Protein AF-A0A946EXK9-F1 (afdb_monomer)

Foldseek 3Di:
DLVVLLVVLQVQLLVVLQVVLQVVCVVVVHSPVSSVRSNVCSSVRSNVVSVVVVVVVVVD

Sequence (60 aa):
MKRQFIGVGVGIGTSIGITIGSVVGSIKGDVGFWILMGVAFGPSFGVIAAIIYGNLKNED

Structure (mmCIF, N/CA/C/O backbone):
data_AF-A0A946EXK9-F1
#
_entry.id   AF-A0A946EXK9-F1
#
loop_
_atom_site.group_PDB
_atom_site.id
_atom_site.type_symbol
_atom_site.label_atom_id
_atom_site.label_alt_id
_atom_site.label_comp_id
_atom_site.label_asym_id
_atom_site.label_entity_id
_atom_site.label_seq_id
_atom_site.pdbx_PDB_ins_code
_atom_site.Cartn_x
_atom_site.Cartn_y
_atom_site.Cartn_z
_atom_site.occupancy
_atom_site.B_iso_or_equiv
_atom_site.auth_seq_id
_atom_site.auth_comp_id
_atom_site.auth_asym_id
_atom_site.auth_atom_id
_atom_site.pdbx_PDB_model_num
ATOM 1 N N . MET A 1 1 ? -21.808 -0.638 13.966 1.00 53.53 1 MET A N 1
ATOM 2 C CA . MET A 1 1 ? -21.050 0.374 13.191 1.00 53.53 1 MET A CA 1
ATOM 3 C C . MET A 1 1 ? -19.611 -0.020 12.801 1.00 53.53 1 MET A C 1
ATOM 5 O O . MET A 1 1 ? -19.031 0.680 11.987 1.00 53.53 1 MET A O 1
ATOM 9 N N . LYS A 1 2 ? -19.010 -1.129 13.285 1.00 58.16 2 LYS A N 1
ATOM 10 C CA . LYS A 1 2 ? -17.584 -1.457 13.014 1.00 58.16 2 LYS A CA 1
ATOM 11 C C . LYS A 1 2 ? -17.237 -1.792 11.547 1.00 58.16 2 LYS A C 1
ATOM 13 O O . LYS A 1 2 ? -16.135 -1.503 11.106 1.00 58.16 2 LYS A O 1
ATOM 18 N N . ARG A 1 3 ? -18.169 -2.359 10.767 1.00 61.25 3 ARG A N 1
ATOM 19 C CA . ARG A 1 3 ? -17.909 -2.782 9.370 1.00 61.25 3 ARG A CA 1
ATOM 20 C C . ARG A 1 3 ? -17.771 -1.620 8.376 1.00 61.25 3 ARG A C 1
ATOM 22 O O . ARG A 1 3 ? -17.067 -1.760 7.384 1.00 61.25 3 ARG A O 1
ATOM 29 N N . GLN A 1 4 ? -18.418 -0.484 8.643 1.00 65.50 4 GLN A N 1
ATOM 30 C CA . GLN A 1 4 ? -18.436 0.662 7.722 1.00 65.50 4 GLN A CA 1
ATOM 31 C C . GLN A 1 4 ? -17.066 1.354 7.650 1.00 65.50 4 GLN A C 1
ATOM 33 O O . GLN A 1 4 ? -16.607 1.695 6.565 1.00 65.50 4 GLN A O 1
ATOM 38 N N . PHE A 1 5 ? -16.371 1.471 8.786 1.00 76.31 5 PHE A N 1
ATOM 39 C CA . PHE A 1 5 ? -15.034 2.072 8.853 1.00 76.31 5 PHE A CA 1
ATOM 40 C C . PHE A 1 5 ? -13.974 1.254 8.113 1.00 76.31 5 PHE A C 1
ATOM 42 O O . PHE A 1 5 ? -13.072 1.830 7.517 1.00 76.31 5 PHE A O 1
ATOM 49 N N . ILE A 1 6 ? -14.112 -0.075 8.086 1.00 85.56 6 ILE A N 1
ATOM 50 C CA . ILE A 1 6 ? -13.187 -0.953 7.357 1.00 85.56 6 ILE A CA 1
ATOM 51 C C . ILE A 1 6 ? -13.312 -0.718 5.848 1.00 85.56 6 ILE A C 1
ATOM 53 O O . ILE A 1 6 ? -12.299 -0.594 5.172 1.00 85.56 6 ILE A O 1
ATOM 57 N N . GLY A 1 7 ? -14.538 -0.594 5.323 1.00 88.94 7 GLY A N 1
ATOM 58 C CA . GLY A 1 7 ? -14.761 -0.304 3.902 1.00 88.94 7 GLY A CA 1
ATOM 59 C C . GLY A 1 7 ? -14.179 1.047 3.474 1.00 88.94 7 GLY A C 1
ATOM 60 O O . GLY A 1 7 ? -13.516 1.134 2.443 1.00 88.94 7 GLY A O 1
ATOM 61 N N . VAL A 1 8 ? -14.357 2.082 4.302 1.00 89.50 8 VAL A N 1
ATOM 62 C CA . VAL A 1 8 ? -13.738 3.401 4.081 1.00 89.50 8 VAL A CA 1
ATOM 63 C C . VAL A 1 8 ? -12.212 3.306 4.146 1.00 89.50 8 VAL A C 1
ATOM 65 O O . VAL A 1 8 ? -11.535 3.830 3.265 1.00 89.50 8 VAL A O 1
ATOM 68 N N . GLY A 1 9 ? -11.671 2.582 5.130 1.00 92.94 9 GLY A N 1
ATOM 69 C CA . GLY A 1 9 ? -10.238 2.322 5.255 1.00 92.94 9 GLY A CA 1
ATOM 70 C C . GLY A 1 9 ? -9.656 1.660 4.013 1.00 92.94 9 GLY A C 1
ATOM 71 O O . GLY A 1 9 ? -8.678 2.153 3.463 1.00 92.94 9 GLY A O 1
ATOM 72 N N . VAL A 1 10 ? -10.293 0.601 3.511 1.00 93.62 10 VAL A N 1
ATOM 73 C CA . VAL A 1 10 ? -9.888 -0.078 2.270 1.00 93.62 10 VAL A CA 1
ATOM 74 C C . VAL A 1 10 ? -9.911 0.882 1.082 1.00 93.62 10 VAL A C 1
ATOM 76 O O . VAL A 1 10 ? -8.934 0.938 0.337 1.00 93.62 10 VAL A O 1
ATOM 79 N N . GLY A 1 11 ? -10.985 1.658 0.909 1.00 94.50 11 GLY A N 1
ATOM 80 C CA . GLY A 1 11 ? -11.106 2.607 -0.201 1.00 94.50 11 GLY A CA 1
ATOM 81 C C . GLY A 1 11 ? -10.011 3.677 -0.187 1.00 94.50 11 GLY A C 1
ATOM 82 O O . GLY A 1 11 ? -9.352 3.895 -1.202 1.00 94.50 11 GLY A O 1
ATOM 83 N N . ILE A 1 12 ? -9.767 4.287 0.977 1.00 93.94 12 ILE A N 1
ATOM 84 C CA . ILE A 1 12 ? -8.710 5.293 1.171 1.00 93.94 12 ILE A CA 1
ATOM 85 C C . ILE A 1 12 ? -7.321 4.670 0.987 1.00 93.94 12 ILE A C 1
ATOM 87 O O . ILE A 1 12 ? -6.477 5.223 0.288 1.00 93.94 12 ILE A O 1
ATOM 91 N N . GLY A 1 13 ? -7.074 3.502 1.579 1.00 95.50 13 GLY A N 1
ATOM 92 C CA . GLY A 1 13 ? -5.795 2.810 1.444 1.00 95.50 13 GLY A CA 1
ATOM 93 C C . GLY A 1 13 ? -5.482 2.456 -0.009 1.00 95.50 13 GLY A C 1
ATOM 94 O O . GLY A 1 13 ? -4.360 2.650 -0.470 1.00 95.50 13 GLY A O 1
ATOM 95 N N . THR A 1 14 ? -6.489 2.004 -0.760 1.00 96.00 14 THR A N 1
ATOM 96 C CA . THR A 1 14 ? -6.356 1.675 -2.186 1.00 96.00 14 THR A CA 1
ATOM 97 C C . THR A 1 14 ? -6.053 2.914 -3.024 1.00 96.00 14 THR A C 1
ATOM 99 O O . THR A 1 14 ? -5.140 2.879 -3.846 1.00 96.00 14 THR A O 1
ATOM 102 N N . SER A 1 15 ? -6.772 4.023 -2.820 1.00 96.00 15 SER A N 1
ATOM 103 C CA . SER A 1 15 ? -6.552 5.248 -3.602 1.00 96.00 15 SER A CA 1
ATOM 104 C C . SER A 1 15 ? -5.173 5.861 -3.341 1.00 96.00 15 SER A C 1
ATOM 106 O O . SER A 1 15 ? -4.483 6.248 -4.289 1.00 96.00 15 SER A O 1
ATOM 108 N N . ILE A 1 16 ? -4.726 5.876 -2.081 1.00 96.00 16 ILE A N 1
ATOM 109 C CA . ILE A 1 16 ? -3.374 6.311 -1.705 1.00 96.00 16 ILE A CA 1
ATOM 110 C C . ILE A 1 16 ? -2.328 5.378 -2.321 1.00 96.00 16 ILE A C 1
ATOM 112 O O . ILE A 1 16 ? -1.379 5.853 -2.942 1.00 96.00 16 ILE A O 1
ATOM 116 N N . GLY A 1 17 ? -2.520 4.061 -2.206 1.00 96.06 17 GLY A N 1
ATOM 117 C CA . GLY A 1 17 ? -1.625 3.060 -2.781 1.00 96.06 17 GLY A CA 1
ATOM 118 C C . GLY A 1 17 ? -1.445 3.236 -4.289 1.00 96.06 17 GLY A C 1
ATOM 119 O O . GLY A 1 17 ? -0.312 3.296 -4.761 1.00 96.06 17 GLY A O 1
ATOM 120 N N . ILE A 1 18 ? -2.540 3.396 -5.040 1.00 96.62 18 ILE A N 1
ATOM 121 C CA . ILE A 1 18 ? -2.509 3.663 -6.490 1.00 96.62 18 ILE A CA 1
ATOM 122 C C . ILE A 1 18 ? -1.768 4.967 -6.795 1.00 96.62 18 ILE A C 1
ATOM 124 O O . ILE A 1 18 ? -0.961 5.004 -7.719 1.00 96.62 18 ILE A O 1
ATOM 128 N N . THR A 1 19 ? -2.020 6.027 -6.025 1.00 96.38 19 THR A N 1
ATOM 129 C CA . THR A 1 19 ? -1.389 7.340 -6.238 1.00 96.38 19 THR A CA 1
ATOM 130 C C . THR A 1 19 ? 0.120 7.282 -6.005 1.00 96.38 19 THR A C 1
ATOM 132 O O . THR A 1 19 ? 0.896 7.796 -6.804 1.00 96.38 19 THR A O 1
ATOM 135 N N . ILE A 1 20 ? 0.569 6.615 -4.941 1.00 95.56 20 ILE A 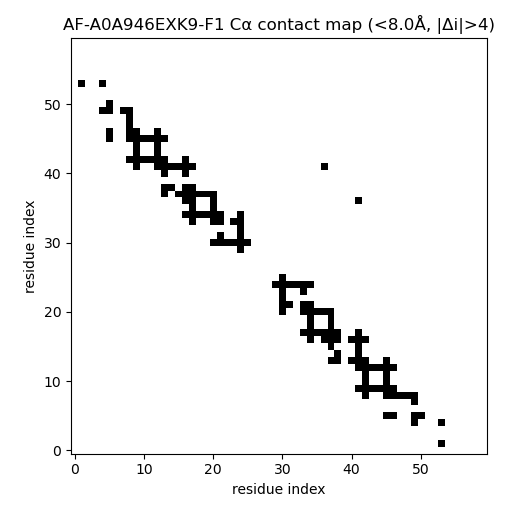N 1
ATOM 136 C CA . ILE A 1 20 ? 2.002 6.418 -4.690 1.00 95.56 20 ILE A CA 1
ATOM 137 C C . ILE A 1 20 ? 2.604 5.530 -5.782 1.00 95.56 20 ILE A C 1
ATOM 139 O O . ILE A 1 20 ? 3.664 5.844 -6.320 1.00 95.56 20 ILE A O 1
ATOM 143 N N . GLY A 1 21 ? 1.913 4.448 -6.142 1.00 95.75 21 GLY A N 1
ATOM 144 C CA . GLY A 1 21 ? 2.321 3.543 -7.209 1.00 95.75 21 GLY A CA 1
ATOM 145 C C . GLY A 1 21 ? 2.500 4.254 -8.550 1.00 95.75 21 GLY A C 1
ATOM 146 O O . GLY A 1 21 ? 3.500 4.039 -9.228 1.00 95.75 21 GLY A O 1
ATOM 147 N N . SER A 1 22 ? 1.592 5.159 -8.916 1.00 96.44 22 SER A N 1
ATOM 148 C CA . SER A 1 22 ? 1.691 5.910 -10.170 1.00 96.44 22 SER A CA 1
ATOM 149 C C . SER A 1 22 ? 2.869 6.886 -10.174 1.00 96.44 22 SER A C 1
ATOM 151 O O . SER A 1 22 ? 3.578 6.973 -11.176 1.00 96.44 22 SER A O 1
ATOM 153 N N . VAL A 1 23 ? 3.138 7.561 -9.051 1.00 96.94 23 VAL A N 1
ATOM 154 C CA . VAL A 1 23 ? 4.290 8.466 -8.900 1.00 96.94 23 VAL A CA 1
ATOM 155 C C . VAL A 1 23 ? 5.611 7.698 -8.926 1.00 96.94 23 VAL A C 1
ATOM 157 O O . VAL A 1 23 ? 6.541 8.079 -9.628 1.00 96.94 23 VAL A O 1
ATOM 160 N N . VAL A 1 24 ? 5.722 6.591 -8.190 1.00 94.88 24 VAL A N 1
ATOM 161 C CA . VAL A 1 24 ? 6.960 5.796 -8.182 1.00 94.88 24 VAL A CA 1
ATOM 162 C C . VAL A 1 24 ? 7.187 5.136 -9.542 1.00 94.88 24 VAL A C 1
ATOM 164 O O . VAL A 1 24 ? 8.312 5.108 -10.044 1.00 94.88 24 VAL A O 1
ATOM 167 N N . GLY A 1 25 ? 6.118 4.647 -10.163 1.00 96.38 25 GLY A N 1
ATOM 168 C CA . GLY A 1 25 ? 6.163 4.045 -11.483 1.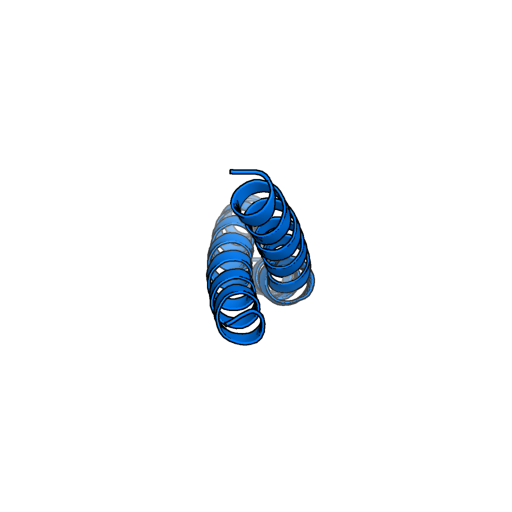00 96.38 25 GLY A CA 1
ATOM 169 C C . GLY A 1 25 ? 6.543 5.029 -12.588 1.00 96.38 25 GLY A C 1
ATOM 170 O O . GLY A 1 25 ? 7.279 4.642 -13.494 1.00 96.38 25 GLY A O 1
ATOM 171 N N . SER A 1 26 ? 6.131 6.300 -12.499 1.00 96.62 26 SER A N 1
ATOM 172 C CA . SER A 1 26 ? 6.517 7.325 -13.481 1.00 96.62 26 SER A CA 1
ATOM 173 C C . SER A 1 26 ? 8.007 7.665 -13.412 1.00 96.62 26 SER A C 1
ATOM 175 O O . SER A 1 26 ? 8.623 7.919 -14.443 1.00 96.62 26 SER A O 1
ATOM 177 N N . ILE A 1 27 ? 8.608 7.589 -12.220 1.00 97.06 27 ILE A N 1
ATOM 178 C CA . ILE A 1 27 ? 10.049 7.798 -12.013 1.00 97.06 27 ILE A CA 1
ATOM 179 C C . ILE A 1 27 ? 10.860 6.571 -12.460 1.00 97.06 27 ILE A C 1
ATOM 181 O O . ILE A 1 27 ? 11.951 6.714 -13.005 1.00 97.06 27 ILE A O 1
ATOM 185 N N . LYS A 1 28 ? 10.348 5.356 -12.223 1.00 93.50 28 LYS A N 1
ATOM 186 C CA . LYS A 1 28 ? 11.051 4.096 -12.534 1.00 93.50 28 LYS A CA 1
ATOM 187 C C . LYS A 1 28 ? 10.816 3.569 -13.952 1.00 93.50 28 LYS A C 1
ATOM 189 O O . LYS A 1 28 ? 11.510 2.641 -14.354 1.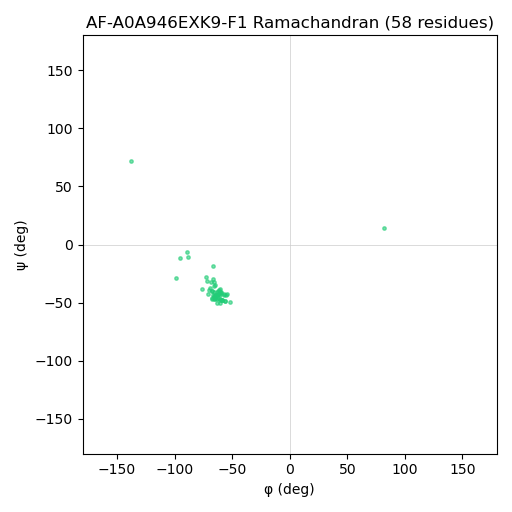00 93.50 28 LYS A O 1
ATOM 194 N N . GLY A 1 29 ? 9.864 4.136 -14.692 1.00 94.50 29 GLY A N 1
ATOM 195 C CA . GLY A 1 29 ? 9.527 3.713 -16.053 1.00 94.50 29 GLY A CA 1
ATOM 196 C C . GLY A 1 29 ? 8.595 2.498 -16.140 1.00 94.50 29 GLY A C 1
ATOM 197 O O . GLY A 1 29 ? 8.451 1.937 -17.220 1.00 94.50 29 GLY A O 1
ATOM 198 N N . ASP A 1 30 ? 7.944 2.103 -15.040 1.00 94.50 30 ASP A N 1
ATOM 199 C CA . ASP A 1 30 ? 6.989 0.983 -15.009 1.00 94.50 30 ASP A CA 1
ATOM 200 C C . ASP A 1 30 ? 5.747 1.325 -14.170 1.00 94.50 30 ASP A C 1
ATOM 202 O O . ASP A 1 30 ? 5.541 0.869 -13.045 1.00 94.50 30 ASP A O 1
ATOM 206 N N . VAL A 1 31 ? 4.906 2.199 -14.717 1.00 94.44 31 VAL A N 1
ATOM 207 C CA . VAL A 1 31 ? 3.684 2.671 -14.048 1.00 94.44 31 VAL A CA 1
ATOM 208 C C . VAL A 1 31 ? 2.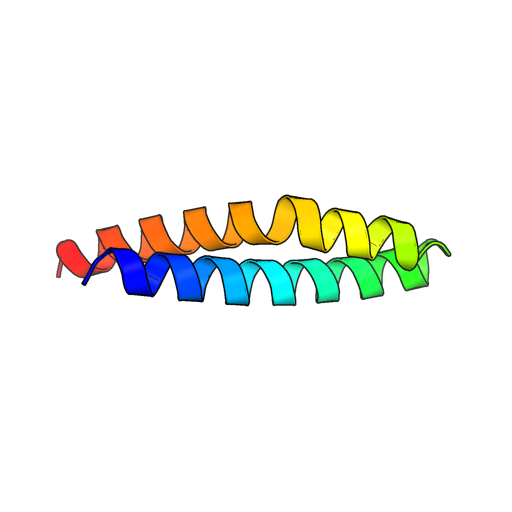720 1.521 -13.746 1.00 94.44 31 VAL A C 1
ATOM 210 O O . VAL A 1 31 ? 2.117 1.494 -12.674 1.00 94.44 31 VAL A O 1
ATOM 213 N N . GLY A 1 32 ? 2.602 0.552 -14.657 1.00 95.00 32 GLY A N 1
ATOM 214 C CA . GLY A 1 32 ? 1.684 -0.577 -14.511 1.00 95.00 32 GLY A CA 1
ATOM 215 C C . GLY A 1 32 ? 2.032 -1.452 -13.310 1.00 95.00 32 GLY A C 1
ATOM 216 O O . GLY A 1 32 ? 1.173 -1.701 -12.463 1.00 95.00 32 GLY A O 1
ATOM 217 N N . PHE A 1 33 ? 3.299 -1.858 -13.190 1.00 96.12 33 PHE A N 1
ATOM 218 C CA . PHE A 1 33 ? 3.759 -2.669 -12.065 1.00 96.12 33 PHE A CA 1
ATOM 219 C C . PHE A 1 33 ? 3.573 -1.953 -10.724 1.00 96.12 33 PHE A C 1
ATOM 221 O O . PHE A 1 33 ? 3.036 -2.525 -9.774 1.00 96.12 33 PHE A O 1
ATOM 228 N N . TRP A 1 34 ? 3.968 -0.681 -10.632 1.00 97.06 34 TRP A 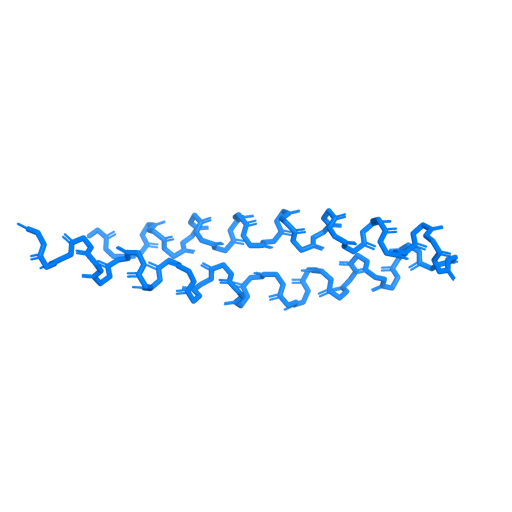N 1
ATOM 229 C CA . TRP A 1 34 ? 3.906 0.046 -9.364 1.00 97.06 34 TRP A CA 1
ATOM 230 C C . TRP A 1 34 ? 2.476 0.401 -8.937 1.00 97.06 34 TRP A C 1
ATOM 232 O O . TRP A 1 34 ? 2.184 0.373 -7.740 1.00 97.06 34 TRP A O 1
ATOM 242 N N . ILE A 1 35 ? 1.554 0.645 -9.875 1.00 96.19 35 ILE A N 1
ATOM 243 C CA . ILE A 1 35 ? 0.121 0.764 -9.560 1.00 96.19 35 ILE A CA 1
ATOM 244 C C . ILE A 1 35 ? -0.428 -0.561 -9.020 1.00 96.19 35 ILE A C 1
ATOM 246 O O . ILE A 1 35 ? -1.141 -0.544 -8.018 1.00 96.19 35 ILE A O 1
ATOM 250 N N . LEU A 1 36 ? -0.080 -1.704 -9.625 1.00 96.69 36 LEU A N 1
ATOM 251 C CA . LEU A 1 36 ? -0.506 -3.022 -9.135 1.00 96.69 36 LEU A CA 1
ATOM 252 C C . LEU A 1 36 ? -0.016 -3.283 -7.707 1.00 96.69 36 LEU A C 1
ATOM 254 O O . LEU A 1 36 ? -0.785 -3.764 -6.877 1.00 96.69 36 LEU A O 1
ATOM 258 N N . MET A 1 37 ? 1.222 -2.896 -7.392 1.00 94.62 37 MET A N 1
ATOM 259 C CA . MET A 1 37 ? 1.741 -2.941 -6.020 1.00 94.62 37 MET A CA 1
ATOM 260 C C . MET A 1 37 ? 0.917 -2.039 -5.088 1.00 94.62 37 MET A C 1
ATOM 262 O O . MET A 1 37 ? 0.537 -2.452 -3.993 1.00 94.62 37 MET A O 1
ATOM 266 N N . GLY A 1 38 ? 0.566 -0.834 -5.538 1.00 94.81 38 GLY A N 1
ATOM 267 C CA . GLY A 1 38 ? -0.334 0.070 -4.825 1.00 94.81 38 GLY A CA 1
ATOM 268 C C . GLY A 1 38 ? -1.705 -0.540 -4.516 1.00 94.81 38 GLY A C 1
ATOM 269 O O . GLY A 1 38 ? -2.186 -0.427 -3.390 1.00 94.81 38 GLY A O 1
ATOM 270 N N . VAL A 1 39 ? -2.313 -1.235 -5.481 1.00 95.31 39 VAL A N 1
ATOM 271 C CA . VAL A 1 39 ? -3.593 -1.947 -5.308 1.00 95.31 39 VAL A CA 1
ATOM 272 C C . VAL A 1 39 ? -3.450 -3.157 -4.382 1.00 95.31 39 VAL A C 1
ATOM 274 O O . VAL A 1 39 ? -4.349 -3.421 -3.590 1.00 95.31 39 VAL A O 1
ATOM 277 N N . ALA A 1 40 ? -2.332 -3.883 -4.449 1.00 95.56 40 ALA A N 1
ATOM 278 C CA . ALA A 1 40 ? -2.101 -5.069 -3.628 1.00 95.56 40 ALA A CA 1
ATOM 279 C C . ALA A 1 40 ? -1.873 -4.724 -2.146 1.00 95.56 40 ALA A C 1
ATOM 281 O O . ALA A 1 40 ? -2.413 -5.390 -1.264 1.00 95.56 40 ALA A O 1
ATOM 282 N N . PHE A 1 41 ? -1.090 -3.678 -1.860 1.00 93.31 41 PHE A N 1
ATOM 283 C CA . PHE A 1 41 ? -0.704 -3.327 -0.488 1.00 93.31 41 PHE A CA 1
ATOM 284 C C . PHE A 1 41 ? -1.542 -2.203 0.129 1.00 93.31 41 PHE A C 1
ATOM 286 O O . PHE A 1 41 ? -1.732 -2.184 1.345 1.00 93.31 41 PHE A O 1
ATOM 293 N N . GLY A 1 42 ? -2.074 -1.285 -0.681 1.00 94.88 42 GLY A N 1
ATOM 294 C CA . GLY A 1 42 ? -2.876 -0.144 -0.231 1.00 94.88 42 GLY A CA 1
ATOM 295 C C . GLY A 1 42 ? -4.041 -0.512 0.700 1.00 94.88 42 GLY A C 1
ATOM 296 O O . GLY A 1 42 ? -4.140 0.072 1.783 1.00 94.88 42 GLY A O 1
ATOM 297 N N . PRO A 1 43 ? -4.888 -1.506 0.359 1.00 95.19 43 PRO A N 1
ATOM 298 C CA . PRO A 1 43 ? -5.973 -1.966 1.224 1.00 95.19 43 PRO A CA 1
ATOM 299 C C . PRO A 1 43 ? -5.501 -2.372 2.620 1.00 95.19 43 PRO A C 1
ATOM 301 O O . PRO A 1 43 ? -6.134 -2.007 3.607 1.00 95.19 43 PRO A O 1
ATOM 304 N N . SER A 1 44 ? -4.377 -3.087 2.717 1.00 93.62 44 SER A N 1
ATOM 305 C CA . SER A 1 44 ? -3.829 -3.571 3.988 1.00 93.62 44 SER A CA 1
ATOM 306 C C . SER A 1 44 ? -3.466 -2.413 4.917 1.00 93.62 44 SER A C 1
ATOM 308 O O . SER A 1 44 ? -3.866 -2.409 6.081 1.00 93.62 44 SER A O 1
ATOM 310 N N . PHE A 1 45 ? -2.792 -1.384 4.394 1.00 92.62 45 PHE A N 1
ATOM 311 C CA . PHE A 1 45 ? -2.496 -0.165 5.157 1.00 92.62 45 PHE A CA 1
ATOM 312 C C . PHE A 1 45 ? -3.771 0.579 5.569 1.00 92.6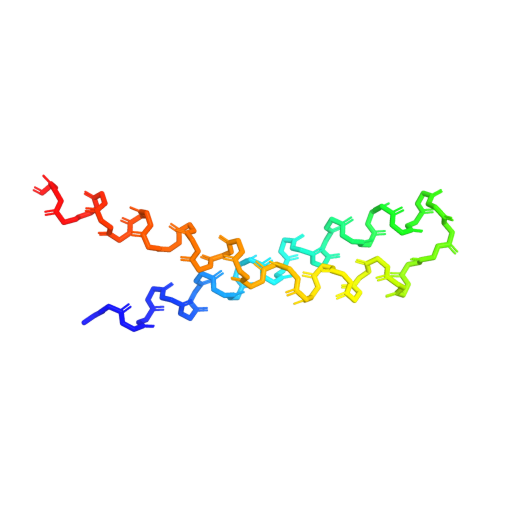2 45 PHE A C 1
ATOM 314 O O . PHE A 1 45 ? -3.890 1.029 6.709 1.00 92.62 45 PHE A O 1
ATOM 321 N N . GLY A 1 46 ? -4.748 0.658 4.666 1.00 92.88 46 GLY A N 1
ATOM 322 C CA . GLY A 1 46 ? -6.043 1.279 4.929 1.00 92.88 46 GLY A CA 1
ATOM 323 C C . GLY A 1 46 ? -6.846 0.591 6.037 1.00 92.88 46 GLY A C 1
ATOM 324 O O . GLY A 1 46 ? -7.440 1.258 6.884 1.00 92.88 46 GLY A O 1
ATOM 325 N N . VAL A 1 47 ? -6.830 -0.744 6.076 1.00 92.69 47 VAL A N 1
ATOM 326 C CA . VAL A 1 47 ? -7.472 -1.536 7.137 1.00 92.69 47 VAL A CA 1
ATOM 327 C C . VAL A 1 47 ? -6.787 -1.308 8.480 1.00 92.69 47 VAL A C 1
ATOM 329 O O . VAL A 1 47 ? -7.476 -1.088 9.474 1.00 92.69 47 VAL A O 1
ATOM 332 N N . ILE A 1 48 ? -5.451 -1.313 8.520 1.00 92.38 48 ILE A N 1
ATOM 333 C CA . ILE A 1 48 ? -4.691 -1.055 9.752 1.00 92.38 48 ILE A CA 1
ATOM 334 C C . ILE A 1 48 ? -5.040 0.332 10.307 1.00 92.38 48 ILE A C 1
ATOM 336 O O . ILE A 1 48 ? -5.389 0.451 11.481 1.00 92.38 48 ILE A O 1
ATOM 340 N N . ALA A 1 49 ? -5.035 1.363 9.457 1.00 90.06 49 ALA A N 1
ATOM 341 C CA . ALA A 1 49 ? -5.408 2.719 9.854 1.00 90.06 49 ALA A CA 1
ATOM 342 C C . ALA A 1 49 ? -6.849 2.793 10.389 1.00 90.06 49 ALA A C 1
ATOM 344 O O . ALA A 1 49 ? -7.096 3.428 11.413 1.00 90.06 49 ALA A O 1
ATOM 345 N N . ALA A 1 50 ? -7.797 2.100 9.749 1.00 90.56 50 ALA A N 1
ATOM 346 C CA . ALA A 1 50 ? -9.186 2.055 10.201 1.00 90.56 50 ALA A CA 1
ATOM 347 C C . ALA A 1 50 ? -9.363 1.340 11.549 1.00 90.56 50 ALA A C 1
ATOM 349 O O . ALA A 1 50 ? -10.202 1.754 12.348 1.00 90.56 50 ALA A O 1
ATOM 350 N N . ILE A 1 51 ? -8.585 0.287 11.822 1.00 89.00 51 ILE A N 1
ATOM 351 C CA . ILE A 1 51 ? -8.598 -0.406 13.118 1.00 89.00 51 ILE A CA 1
ATOM 352 C C . ILE A 1 51 ? -8.038 0.505 14.213 1.00 89.00 51 ILE A C 1
ATOM 354 O O . ILE A 1 51 ? -8.667 0.633 15.261 1.00 89.00 51 ILE A O 1
ATOM 358 N N . ILE A 1 52 ? -6.903 1.166 13.961 1.00 89.31 52 ILE A N 1
ATOM 359 C CA . ILE A 1 52 ? -6.281 2.094 14.918 1.00 89.31 52 ILE A CA 1
ATOM 360 C C . ILE A 1 52 ? -7.237 3.248 15.231 1.00 89.31 52 ILE A C 1
ATOM 362 O O . ILE A 1 52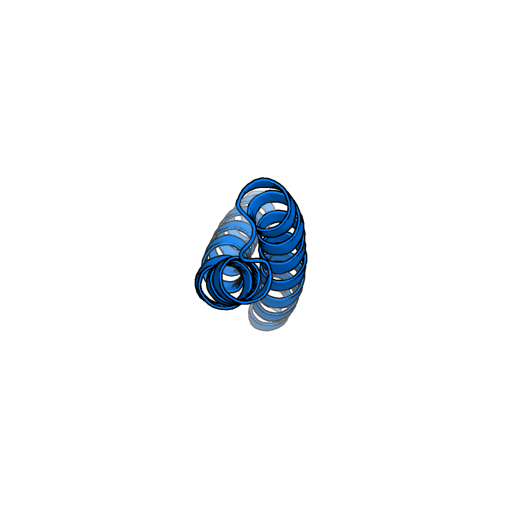 ? -7.534 3.499 16.394 1.00 89.31 52 ILE A O 1
ATOM 366 N N . TYR A 1 53 ? -7.782 3.899 14.200 1.00 86.56 53 TYR A N 1
ATOM 367 C CA . TYR A 1 53 ? -8.751 4.984 14.370 1.00 86.56 53 TYR A CA 1
ATOM 368 C C . TYR A 1 53 ? -10.022 4.515 15.086 1.00 86.56 53 TYR A C 1
ATOM 370 O O . TYR A 1 53 ? -10.566 5.214 15.939 1.00 86.56 53 TYR A O 1
ATOM 378 N N . GLY A 1 54 ? -10.488 3.308 14.759 1.00 85.44 54 GLY A N 1
ATOM 379 C CA . GLY A 1 54 ? -11.604 2.676 15.440 1.00 85.44 54 GLY A CA 1
ATOM 380 C C . GLY A 1 54 ? -11.337 2.511 16.932 1.00 85.44 54 GLY A C 1
ATOM 381 O O . GLY A 1 54 ? -12.200 2.873 17.719 1.00 85.44 54 GLY A O 1
ATOM 382 N N . ASN A 1 55 ? -10.171 1.998 17.326 1.00 84.19 55 ASN A N 1
ATOM 383 C CA . ASN A 1 55 ? -9.820 1.807 18.734 1.00 84.19 55 ASN A CA 1
ATOM 384 C C . ASN A 1 55 ? -9.714 3.132 19.494 1.00 84.19 55 ASN A C 1
ATOM 386 O O . ASN A 1 55 ? -10.364 3.243 20.525 1.00 84.19 55 ASN A O 1
ATOM 390 N N . LEU A 1 56 ? -9.026 4.137 18.939 1.00 82.00 56 LEU A N 1
ATOM 391 C CA . LEU A 1 56 ? -8.911 5.466 19.558 1.00 82.00 56 LEU A CA 1
ATOM 392 C C . LEU A 1 56 ? -10.287 6.080 19.844 1.00 82.00 56 LEU A C 1
ATOM 394 O O . LEU A 1 56 ? -10.548 6.557 20.937 1.00 82.00 56 LEU A O 1
ATOM 398 N N . LYS A 1 57 ? -11.219 5.972 18.891 1.00 78.00 57 LYS A N 1
ATOM 399 C CA . LYS A 1 57 ? -12.583 6.491 19.060 1.00 78.00 57 LYS A CA 1
ATOM 400 C C . LYS A 1 57 ? -13.403 5.759 20.137 1.00 78.00 57 LYS A C 1
ATOM 402 O O . LYS A 1 57 ? -14.448 6.257 20.533 1.00 78.00 57 LYS A O 1
ATOM 407 N N . ASN A 1 58 ? -13.015 4.549 20.544 1.00 69.69 58 ASN A N 1
ATOM 408 C CA . ASN A 1 58 ? -13.691 3.843 21.640 1.00 69.69 58 ASN A CA 1
ATOM 409 C C . ASN A 1 58 ? -13.081 4.171 23.017 1.00 69.69 58 ASN A C 1
ATOM 411 O O . ASN A 1 58 ? -13.615 3.689 24.013 1.00 69.69 58 ASN A O 1
ATOM 415 N N . GLU A 1 59 ? -11.975 4.920 23.073 1.00 65.12 59 GLU A N 1
ATOM 416 C CA . GLU A 1 59 ? -11.320 5.355 24.317 1.00 65.12 59 GLU A CA 1
ATOM 417 C C . GLU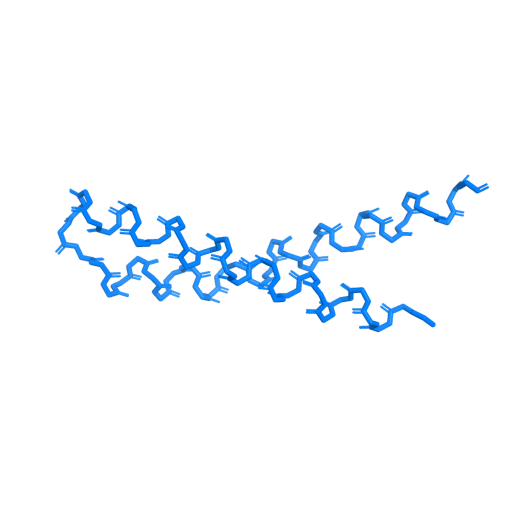 A 1 59 ? -11.746 6.770 24.762 1.00 65.12 59 GLU A C 1
ATOM 419 O O . GLU A 1 59 ? -11.480 7.135 25.907 1.00 65.12 59 GLU A O 1
ATOM 424 N N . ASP A 1 60 ? -12.439 7.520 23.894 1.00 53.78 60 ASP A N 1
ATOM 425 C CA . ASP A 1 60 ? -13.120 8.797 24.184 1.00 53.78 60 ASP A CA 1
ATOM 426 C C . ASP A 1 60 ? -14.584 8.582 24.622 1.00 53.78 60 ASP A C 1
ATOM 428 O O . ASP A 1 60 ? -15.057 9.322 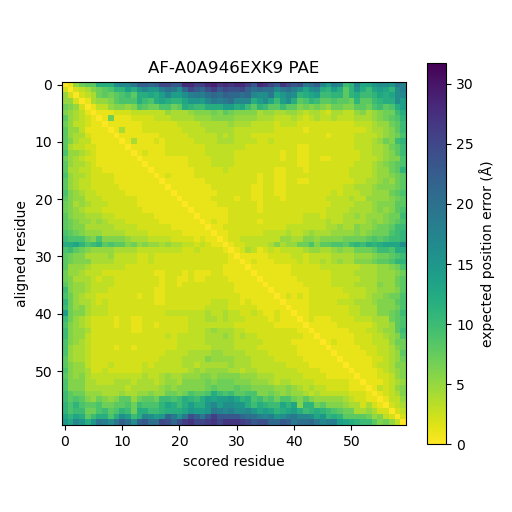25.518 1.00 53.78 60 ASP A O 1
#

Mean predicted aligned error: 4.71 Å

Radius of gyration: 13.66 Å; Cα contacts (8 Å, |Δi|>4): 79; chains: 1; bounding box: 32×14×40 Å

pLDDT: mean 89.09, std 11.29, range [53.53, 97.06]

Nearest PDB structures (foldseek):
  6x89-assembly1_X1  TM=8.174E-01  e=3.092E+00  Vigna radiata
  7aqq-assembly1_f  TM=8.344E-01  e=3.705E+00  Arabidopsis thaliana

Secondary structure (DSSP, 8-state):
-HHHHHHHHHHHHHHHHHHHHHHHHHHHT-HHHHHHHHHHHHHHHHHHHHHHHHHHHTT-

Solvent-accessible surface area (backbone atoms only — not comparable to full-atom values): 2953 Å² total; per-residue (Å²): 122,76,70,61,48,40,55,52,16,28,54,52,16,26,55,51,19,31,53,52,12,40,56,52,7,63,77,71,75,41,38,68,63,30,24,51,50,11,53,69,47,12,31,58,56,11,35,51,51,29,51,53,54,50,52,57,65,73,76,112